Protein AF-A0A928XNL7-F1 (afdb_monomer)

Radius of gyration: 10.17 Å; Cα contacts (8 Å, |Δi|>4): 144; chains: 1; bounding box: 24×19×24 Å

Mean predicted aligned error: 4.56 Å

Foldseek 3Di:
DDQFQWDQVPHGPGAFWKAFPPPRQIGGEDQDPPRTPRHQHHNQAGPPPRDHVRIDGPD

pLDDT: mean 85.47, std 6.19, range [61.16, 92.94]

Secondary structure (DSSP, 8-state):
-PBP--EETTEE--SBEEEETTT--EEEEESSTTSSTTEEEETTEETTT--BS-EEE--

Nearest PDB structures (foldseek):
  9caq-assembly1_4  TM=6.850E-01  e=5.847E-01  Homo sapiens
  8b9d-assembly1_4  TM=6.493E-01  e=1.198E+00  Homo sapiens
  7pfo-assembly1_4  TM=6.882E-01  e=1.771E+00  Homo sapiens
  3ihp-assembly1_A  TM=3.580E-01  e=6.111E+00  Homo sapiens
  2g43-assembly1_A  TM=3.881E-01  e=7.931E+00  Homo sapiens

Solvent-accessible surface area (backbone atoms only — not comparable to full-atom values): 3280 Å² total; per-residue (Å²): 110,37,68,25,89,20,38,34,85,97,40,67,51,80,46,58,19,28,28,25,78,83,78,64,52,64,22,21,64,38,77,57,85,81,60,28,78,38,52,31,20,44,71,50,25,30,70,89,79,64,46,66,71,44,62,42,77,34,104

Structure (mmCIF, N/CA/C/O backbone):
data_AF-A0A928XNL7-F1
#
_entry.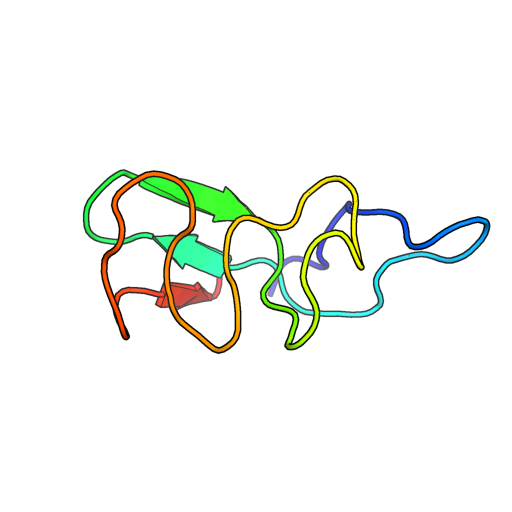id   AF-A0A928XNL7-F1
#
loop_
_atom_site.group_PDB
_atom_site.id
_atom_site.type_symbol
_atom_site.label_atom_id
_atom_site.label_alt_id
_atom_site.label_comp_id
_atom_site.label_asym_id
_atom_site.label_entity_id
_atom_site.label_seq_id
_atom_site.pdbx_PDB_ins_code
_atom_site.Cartn_x
_atom_site.Cartn_y
_atom_site.Cartn_z
_atom_site.occupancy
_atom_site.B_iso_or_equiv
_atom_site.auth_seq_id
_atom_site.auth_comp_id
_atom_site.auth_asym_id
_atom_site.auth_atom_id
_atom_site.pdbx_PDB_model_num
ATOM 1 N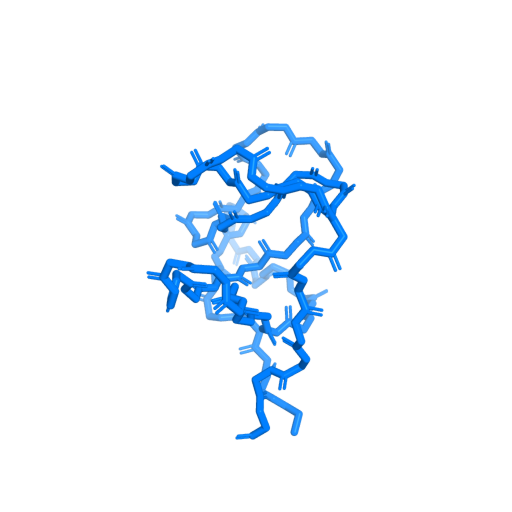 N . MET A 1 1 ? 6.332 -4.278 11.836 1.00 61.16 1 MET A N 1
ATOM 2 C CA . MET A 1 1 ? 6.477 -3.316 10.717 1.00 61.16 1 MET A CA 1
ATOM 3 C C . MET A 1 1 ? 6.504 -4.145 9.457 1.00 61.16 1 MET A C 1
ATOM 5 O O . MET A 1 1 ? 7.545 -4.705 9.132 1.00 61.16 1 MET A O 1
ATOM 9 N N . ALA A 1 2 ? 5.357 -4.300 8.804 1.00 80.12 2 ALA A N 1
ATOM 10 C CA . ALA A 1 2 ? 5.278 -5.104 7.597 1.00 80.12 2 ALA A CA 1
ATOM 11 C C . ALA A 1 2 ? 5.955 -4.382 6.423 1.00 80.12 2 ALA A C 1
ATOM 13 O O . ALA A 1 2 ? 5.746 -3.185 6.195 1.00 80.12 2 ALA A O 1
ATOM 14 N N . ALA A 1 3 ? 6.775 -5.116 5.674 1.00 82.81 3 ALA A N 1
ATOM 15 C CA . ALA A 1 3 ? 7.315 -4.639 4.412 1.00 82.81 3 ALA A CA 1
ATOM 16 C C . ALA A 1 3 ? 6.195 -4.588 3.371 1.00 82.81 3 ALA A C 1
ATOM 18 O O . ALA A 1 3 ? 5.318 -5.454 3.337 1.00 82.81 3 ALA A O 1
ATOM 19 N N . CYS A 1 4 ? 6.211 -3.576 2.508 1.00 84.81 4 CYS A N 1
ATOM 20 C CA . CYS A 1 4 ? 5.200 -3.487 1.478 1.00 84.81 4 CYS A CA 1
ATOM 21 C C . CYS A 1 4 ? 5.413 -4.574 0.410 1.00 84.81 4 CYS A C 1
ATOM 23 O O . CYS A 1 4 ? 6.462 -4.563 -0.240 1.00 84.81 4 CYS A O 1
ATOM 25 N N . PRO A 1 5 ? 4.423 -5.452 0.148 1.00 82.19 5 PRO A N 1
ATOM 26 C CA . PRO A 1 5 ? 4.558 -6.551 -0.806 1.00 82.19 5 PRO A CA 1
ATOM 27 C C . PRO A 1 5 ? 4.453 -6.089 -2.270 1.00 82.19 5 PRO A C 1
ATOM 29 O O . PRO A 1 5 ? 4.420 -6.910 -3.182 1.00 82.19 5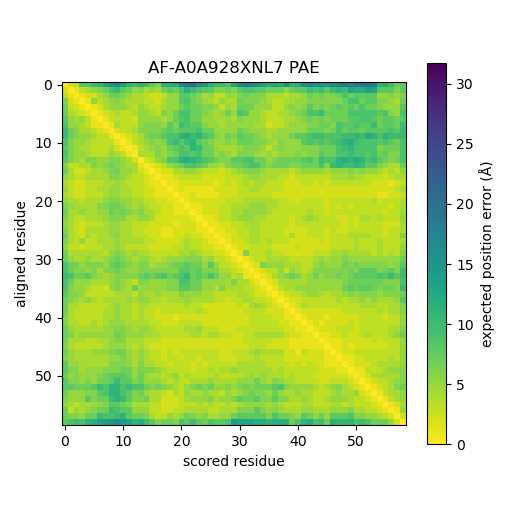 PRO A O 1
ATOM 32 N N . GLY A 1 6 ? 4.351 -4.780 -2.522 1.00 82.00 6 GLY A N 1
ATOM 33 C CA . GLY A 1 6 ? 4.314 -4.233 -3.874 1.00 82.00 6 GLY A CA 1
ATOM 34 C C . GLY A 1 6 ? 5.642 -4.403 -4.613 1.00 82.00 6 GLY A C 1
ATOM 35 O O . GLY A 1 6 ? 6.716 -4.421 -4.009 1.00 82.00 6 GLY A O 1
ATOM 36 N N . LYS A 1 7 ? 5.563 -4.480 -5.941 1.00 83.31 7 LYS A N 1
ATOM 37 C CA . LYS A 1 7 ? 6.723 -4.502 -6.839 1.00 83.31 7 LYS A CA 1
ATOM 38 C C . LYS A 1 7 ? 6.800 -3.202 -7.636 1.00 83.31 7 LYS A C 1
ATOM 40 O O . LYS A 1 7 ? 5.767 -2.694 -8.080 1.00 83.31 7 LYS A O 1
ATOM 45 N N . ARG A 1 8 ? 8.023 -2.708 -7.833 1.00 84.06 8 ARG A N 1
ATOM 46 C CA . ARG A 1 8 ? 8.395 -1.618 -8.743 1.00 84.06 8 ARG A CA 1
ATOM 47 C C . ARG A 1 8 ? 9.275 -2.217 -9.839 1.00 84.06 8 ARG A C 1
ATOM 49 O O . ARG A 1 8 ? 10.481 -2.390 -9.662 1.00 84.06 8 ARG A O 1
ATOM 56 N N . GLY A 1 9 ? 8.654 -2.612 -10.948 1.00 81.06 9 GLY A N 1
ATOM 57 C CA . GLY A 1 9 ? 9.329 -3.377 -12.000 1.00 81.06 9 GLY A CA 1
ATOM 58 C C . GLY A 1 9 ? 9.838 -4.728 -11.482 1.00 81.06 9 GLY A C 1
ATOM 59 O O . GLY A 1 9 ? 9.053 -5.531 -10.977 1.00 81.06 9 GLY A O 1
ATOM 60 N N . LYS A 1 10 ? 11.152 -4.971 -11.592 1.00 80.25 10 LYS A N 1
ATOM 61 C CA . LYS A 1 10 ? 11.812 -6.192 -11.086 1.00 80.25 10 LYS A CA 1
ATOM 62 C C . LYS A 1 10 ? 12.180 -6.133 -9.597 1.00 80.25 10 LYS A C 1
ATOM 64 O O . LYS A 1 10 ? 12.518 -7.166 -9.029 1.00 80.25 10 LYS A O 1
ATOM 69 N N . SER A 1 11 ? 12.090 -4.964 -8.963 1.00 79.94 11 SER A N 1
ATOM 70 C CA . SER A 1 11 ? 12.467 -4.771 -7.559 1.00 79.94 11 SER A 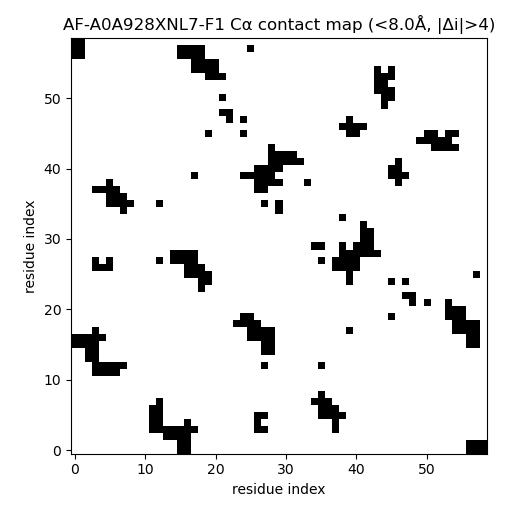CA 1
ATOM 71 C C . SER A 1 11 ? 11.242 -4.759 -6.650 1.00 79.94 11 SER A C 1
ATOM 73 O O . SER A 1 11 ? 10.139 -4.376 -7.053 1.00 79.94 11 SER A O 1
ATOM 75 N N . THR A 1 12 ? 11.421 -5.145 -5.391 1.00 80.50 12 THR A N 1
ATOM 76 C CA . THR A 1 12 ? 10.438 -4.850 -4.347 1.00 80.50 12 THR A CA 1
ATOM 77 C C . THR A 1 12 ? 10.291 -3.341 -4.194 1.00 80.50 12 THR A C 1
ATOM 79 O O . THR A 1 12 ? 11.214 -2.573 -4.458 1.00 80.50 12 THR A O 1
ATOM 82 N N . CYS A 1 13 ? 9.108 -2.899 -3.766 1.00 77.88 13 CYS A N 1
ATOM 83 C CA . CYS A 1 13 ? 8.859 -1.487 -3.511 1.00 77.88 13 CYS A CA 1
ATOM 84 C C . CYS A 1 13 ? 9.904 -0.897 -2.556 1.00 77.88 13 CYS A C 1
ATOM 86 O O . CYS A 1 13 ? 10.259 0.264 -2.704 1.00 77.88 13 CYS A O 1
ATOM 88 N N . SER A 1 14 ? 10.382 -1.693 -1.588 1.00 71.00 14 SER A N 1
ATOM 89 C CA . SER A 1 14 ? 11.316 -1.290 -0.527 1.00 71.00 14 SER A CA 1
ATOM 90 C C . SER A 1 14 ? 10.744 -0.157 0.322 1.00 71.00 14 SER A C 1
ATOM 92 O O . SER A 1 14 ? 11.222 0.975 0.309 1.00 71.00 14 SER A O 1
ATOM 94 N N . GLY A 1 15 ? 9.618 -0.419 0.985 1.00 77.25 15 GLY A N 1
ATOM 95 C CA . GLY A 1 15 ? 8.960 0.543 1.870 1.00 77.25 15 GLY A CA 1
ATOM 96 C C . GLY A 1 15 ? 8.068 -0.150 2.887 1.00 77.25 15 GLY A C 1
ATOM 97 O O . GLY A 1 15 ? 7.900 -1.367 2.838 1.00 77.25 15 GLY A O 1
ATOM 98 N N . LEU A 1 16 ? 7.492 0.632 3.793 1.00 84.88 16 LEU A N 1
ATOM 99 C CA . LEU A 1 16 ? 6.575 0.127 4.807 1.00 84.88 16 LEU A CA 1
ATOM 100 C C . LEU A 1 16 ? 5.165 -0.036 4.244 1.00 84.88 16 LEU A C 1
ATOM 102 O O . LEU A 1 16 ? 4.714 0.734 3.389 1.00 84.88 16 LEU A O 1
ATOM 106 N N . LEU A 1 17 ? 4.485 -1.066 4.730 1.00 89.00 17 LEU A N 1
ATOM 107 C CA . LEU A 1 17 ? 3.072 -1.275 4.495 1.00 89.00 17 LEU A CA 1
ATOM 108 C C . LEU A 1 17 ? 2.273 -0.386 5.449 1.00 89.00 17 LEU A C 1
ATOM 110 O O . LEU A 1 17 ? 2.499 -0.394 6.661 1.00 89.00 17 LEU A O 1
ATOM 114 N N . TYR A 1 18 ? 1.326 0.364 4.900 1.00 90.94 18 TYR A N 1
ATOM 115 C CA . TYR A 1 18 ? 0.439 1.222 5.669 1.00 90.94 18 TYR A CA 1
ATOM 116 C C . TYR A 1 18 ? -1.006 0.758 5.538 1.00 90.94 18 TYR A C 1
ATOM 118 O O . TYR A 1 18 ? -1.403 0.214 4.508 1.00 90.94 18 TYR A O 1
ATOM 126 N N . ARG A 1 19 ? -1.812 1.025 6.563 1.00 91.75 19 ARG A N 1
ATOM 127 C CA . ARG A 1 19 ? -3.263 0.832 6.549 1.00 91.75 19 ARG A CA 1
ATOM 128 C C . ARG A 1 19 ? -3.988 2.150 6.718 1.00 91.75 19 ARG A C 1
ATOM 130 O O . ARG A 1 19 ? -3.574 3.015 7.485 1.00 91.75 19 ARG A O 1
ATOM 137 N N . CYS A 1 20 ? -5.081 2.306 5.980 1.00 92.94 20 CYS A N 1
ATOM 138 C CA . CYS A 1 20 ? -5.903 3.495 6.044 1.00 92.94 20 CYS A CA 1
ATOM 139 C C . CYS A 1 20 ? -6.896 3.351 7.184 1.00 92.94 20 CYS A C 1
ATOM 141 O O . CYS A 1 20 ? -7.752 2.469 7.135 1.00 92.94 20 CYS A O 1
ATOM 143 N N . LYS A 1 21 ? -6.840 4.251 8.166 1.00 91.69 21 LYS A N 1
ATOM 144 C CA . LYS A 1 21 ? -7.762 4.218 9.311 1.00 91.69 21 LYS A CA 1
ATOM 145 C C . LYS A 1 21 ? -9.218 4.476 8.911 1.00 91.69 21 LYS A C 1
ATOM 147 O O . LYS A 1 21 ? -10.127 3.994 9.568 1.00 91.69 21 LYS A O 1
ATOM 152 N N . LYS A 1 22 ? -9.445 5.205 7.809 1.00 92.12 22 LYS A N 1
ATOM 153 C CA . LYS A 1 22 ? -10.791 5.597 7.358 1.00 92.12 22 LYS A CA 1
ATOM 154 C C . LYS A 1 22 ? -11.535 4.487 6.612 1.00 92.12 22 LYS A C 1
ATOM 156 O O . LYS A 1 22 ? -12.726 4.314 6.816 1.00 92.12 22 LYS A O 1
ATOM 161 N N . CYS A 1 23 ? -10.862 3.785 5.700 1.00 91.00 23 CYS A N 1
ATOM 162 C CA . CYS A 1 23 ? -11.503 2.798 4.816 1.00 91.00 23 CYS A CA 1
ATOM 163 C C . CYS A 1 23 ? -10.900 1.393 4.916 1.00 91.00 23 CYS A C 1
ATOM 165 O O . CYS A 1 23 ? -11.276 0.508 4.154 1.00 91.00 23 CYS A O 1
ATOM 167 N N . GLY A 1 24 ? -9.912 1.195 5.790 1.00 89.88 24 GLY A N 1
ATOM 168 C CA . GLY A 1 24 ? -9.225 -0.081 5.965 1.00 89.88 24 GLY A CA 1
ATOM 169 C C . GLY A 1 24 ? -8.275 -0.466 4.831 1.00 89.88 24 GLY A C 1
ATOM 170 O O . GLY A 1 24 ? -7.674 -1.529 4.913 1.00 89.88 24 GLY A O 1
ATOM 171 N N . ASN A 1 25 ? -8.108 0.363 3.794 1.00 91.56 25 ASN A N 1
ATOM 172 C CA . ASN A 1 25 ? -7.260 0.029 2.649 1.00 91.56 25 ASN A CA 1
ATOM 173 C C . ASN A 1 25 ? -5.793 -0.136 3.063 1.00 91.56 25 ASN A C 1
ATOM 175 O O . ASN A 1 25 ? -5.246 0.747 3.723 1.00 91.56 25 ASN A O 1
ATOM 179 N N . VAL A 1 26 ? -5.154 -1.226 2.646 1.00 90.31 26 VAL A N 1
ATOM 180 C CA . VAL A 1 26 ? -3.769 -1.552 3.010 1.00 90.31 26 VAL A CA 1
ATOM 181 C C . VAL A 1 26 ? -2.886 -1.503 1.768 1.00 90.31 26 VAL A C 1
ATOM 183 O O . VAL A 1 26 ? -3.270 -2.007 0.717 1.00 90.31 26 VAL A O 1
ATOM 186 N N . GLY A 1 27 ? -1.708 -0.891 1.870 1.00 90.19 27 GLY A N 1
ATOM 187 C CA . GLY A 1 27 ? -0.729 -0.855 0.784 1.00 90.19 27 GLY A CA 1
ATOM 188 C C . GLY A 1 27 ? 0.413 0.128 1.028 1.00 90.19 27 GLY A C 1
ATOM 189 O O . GLY A 1 27 ? 0.534 0.724 2.098 1.00 90.19 27 GLY A O 1
ATOM 190 N N . CYS A 1 28 ? 1.281 0.276 0.032 1.00 90.38 28 CYS A N 1
ATOM 191 C CA . CYS A 1 28 ? 2.466 1.121 0.118 1.00 90.38 28 CYS A CA 1
ATOM 192 C C . CYS A 1 28 ? 2.095 2.597 0.022 1.00 90.38 28 CYS A C 1
ATOM 194 O O . CYS A 1 28 ? 1.147 2.962 -0.681 1.00 90.38 28 CYS A O 1
ATOM 196 N N . ASP A 1 29 ? 2.930 3.432 0.631 1.00 88.62 29 ASP A N 1
ATOM 197 C CA . ASP A 1 29 ? 2.969 4.863 0.366 1.00 88.62 29 ASP A CA 1
ATOM 198 C C . ASP A 1 29 ? 4.159 5.199 -0.535 1.00 88.62 29 ASP A C 1
ATOM 200 O O . ASP A 1 29 ? 5.303 4.866 -0.219 1.00 88.62 29 ASP A O 1
ATOM 204 N N . ARG A 1 30 ? 3.876 5.814 -1.685 1.00 88.00 30 ARG A N 1
ATOM 205 C CA . ARG A 1 30 ? 4.876 6.290 -2.657 1.00 88.00 30 ARG A CA 1
ATOM 206 C C . ARG A 1 30 ? 4.525 7.698 -3.111 1.00 88.00 30 ARG A C 1
ATOM 208 O O . ARG A 1 30 ? 3.361 8.077 -3.062 1.00 88.00 30 ARG A O 1
ATOM 215 N N . GLY A 1 31 ? 5.516 8.474 -3.539 1.00 83.88 31 GLY A N 1
ATOM 216 C CA . GLY A 1 31 ? 5.288 9.843 -4.007 1.00 83.88 31 GLY A CA 1
ATOM 217 C C . GLY A 1 31 ? 4.701 9.903 -5.420 1.00 83.88 31 GLY A C 1
ATOM 218 O O . GLY A 1 31 ? 3.752 10.652 -5.677 1.00 83.88 31 GLY A O 1
ATOM 219 N N . GLY A 1 32 ? 5.232 9.088 -6.336 1.00 80.75 32 GLY A N 1
ATOM 220 C CA . GLY A 1 32 ? 4.744 9.012 -7.711 1.00 80.75 32 GLY A CA 1
ATOM 221 C C . GLY A 1 32 ? 3.469 8.177 -7.837 1.00 80.75 32 GLY A C 1
ATOM 222 O O . GLY A 1 32 ? 3.188 7.326 -6.994 1.00 80.75 32 GLY A O 1
ATOM 223 N N . ASP A 1 33 ? 2.677 8.422 -8.882 1.00 78.44 33 ASP A N 1
ATOM 224 C CA . ASP A 1 33 ? 1.531 7.565 -9.205 1.00 78.44 33 ASP A CA 1
ATOM 225 C C . ASP A 1 33 ? 2.009 6.299 -9.923 1.00 78.44 33 ASP A C 1
ATOM 227 O O . ASP A 1 33 ? 2.818 6.377 -10.844 1.00 78.44 33 ASP A O 1
ATOM 231 N N . GLY A 1 34 ? 1.540 5.132 -9.484 1.00 76.75 34 GLY A N 1
ATOM 232 C CA . GLY A 1 34 ? 1.824 3.868 -10.160 1.00 76.75 34 GLY A CA 1
ATOM 233 C C . GLY A 1 34 ? 3.253 3.361 -9.965 1.00 76.75 34 GLY A C 1
ATOM 234 O O . GLY A 1 34 ? 3.652 2.398 -10.612 1.00 76.75 34 GLY A O 1
ATOM 235 N N . GLU A 1 35 ? 4.024 3.939 -9.039 1.00 84.06 35 GLU A N 1
ATOM 236 C CA . GLU A 1 35 ? 5.385 3.464 -8.749 1.00 84.06 35 GLU A CA 1
ATOM 237 C C . GLU A 1 35 ? 5.414 2.046 -8.178 1.00 84.06 35 GLU A C 1
ATOM 239 O O . GLU A 1 35 ? 6.470 1.419 -8.121 1.00 84.06 35 GLU A O 1
ATOM 244 N N . CYS A 1 36 ? 4.272 1.548 -7.702 1.00 85.56 36 CYS A N 1
ATOM 245 C CA . CYS A 1 36 ? 4.185 0.244 -7.083 1.00 85.56 36 CYS A CA 1
ATOM 246 C C . CYS A 1 36 ? 2.816 -0.397 -7.278 1.00 85.56 36 CYS A C 1
ATOM 248 O O . CYS A 1 36 ? 1.787 0.250 -7.101 1.00 85.56 36 CYS A O 1
ATOM 250 N N . THR A 1 37 ? 2.804 -1.698 -7.556 1.00 83.31 37 THR A N 1
ATOM 251 C CA . THR A 1 37 ? 1.573 -2.473 -7.810 1.00 83.31 37 THR A CA 1
ATOM 252 C C . THR A 1 37 ? 0.594 -2.489 -6.631 1.00 83.31 37 THR A C 1
ATOM 254 O O . THR A 1 37 ? -0.609 -2.455 -6.848 1.00 83.31 37 THR A O 1
ATOM 257 N N . ASN A 1 38 ? 1.086 -2.462 -5.386 1.00 8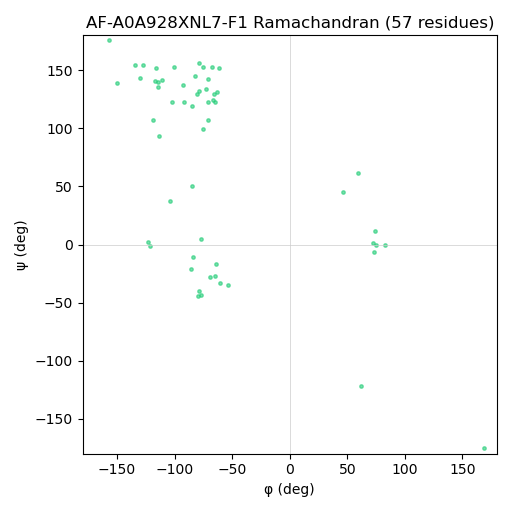6.00 38 ASN A N 1
ATOM 258 C CA . ASN A 1 38 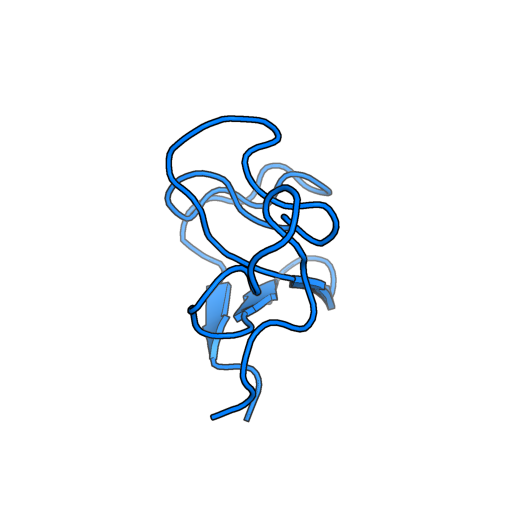? 0.260 -2.369 -4.170 1.00 86.00 38 ASN A CA 1
ATOM 259 C C . ASN A 1 38 ? 0.286 -0.963 -3.548 1.00 86.00 38 ASN A C 1
ATOM 261 O O . ASN A 1 38 ? 0.333 -0.813 -2.328 1.00 86.00 38 ASN A O 1
ATOM 265 N N . GLN A 1 39 ? 0.305 0.090 -4.366 1.00 89.12 39 GLN A N 1
ATOM 266 C CA . GLN A 1 39 ? 0.272 1.465 -3.872 1.00 89.12 39 GLN A CA 1
ATOM 267 C C . GLN A 1 39 ? -1.139 1.858 -3.401 1.00 89.12 39 GLN A C 1
ATOM 269 O O . GLN A 1 39 ? -1.992 2.259 -4.191 1.00 89.12 39 GLN A O 1
ATOM 274 N N . ALA A 1 40 ? -1.372 1.808 -2.089 1.00 90.38 40 ALA A N 1
ATOM 275 C CA . ALA A 1 40 ? -2.612 2.297 -1.484 1.00 90.38 40 ALA A CA 1
ATOM 276 C C . ALA A 1 40 ? -2.574 3.797 -1.181 1.00 90.38 40 ALA A C 1
ATOM 278 O O . ALA A 1 40 ? -3.637 4.410 -1.036 1.00 90.38 40 ALA A O 1
ATOM 279 N N . PHE A 1 41 ? -1.379 4.382 -1.075 1.00 90.88 41 PHE A N 1
ATOM 280 C CA . PHE A 1 41 ? -1.190 5.777 -0.714 1.00 90.88 41 PHE A CA 1
ATOM 281 C C . PHE A 1 41 ? -0.251 6.501 -1.676 1.00 90.88 41 PHE A C 1
ATOM 283 O O . PHE A 1 41 ? 0.736 5.946 -2.168 1.00 90.88 41 PHE A O 1
ATOM 290 N N . ARG A 1 42 ? -0.585 7.765 -1.935 1.00 90.69 42 ARG A N 1
ATOM 291 C CA . ARG A 1 42 ? 0.231 8.703 -2.693 1.00 90.69 42 ARG A CA 1
ATOM 292 C C . ARG A 1 42 ? 0.600 9.882 -1.800 1.00 90.69 42 ARG A C 1
ATOM 294 O O . ARG A 1 42 ? -0.279 10.681 -1.479 1.00 90.69 42 ARG A O 1
ATOM 301 N N . SER A 1 43 ? 1.857 9.970 -1.372 1.00 87.44 43 SER A N 1
ATOM 302 C CA . SER A 1 43 ? 2.343 10.987 -0.421 1.00 87.44 43 SER A CA 1
ATOM 303 C C . SER A 1 43 ? 1.428 11.167 0.803 1.00 87.44 43 SER A C 1
ATOM 305 O O . SER A 1 43 ? 1.062 12.279 1.174 1.00 87.44 43 SER A O 1
ATOM 307 N N . GLY A 1 44 ? 0.982 10.066 1.410 1.00 86.62 44 GLY A N 1
ATOM 308 C CA . GLY A 1 44 ? 0.093 10.079 2.574 1.00 86.62 44 GLY A CA 1
ATOM 309 C C . GLY A 1 44 ? -1.400 10.244 2.267 1.00 86.62 44 GLY A C 1
ATOM 310 O O . GLY A 1 44 ? -2.210 10.205 3.197 1.00 86.62 44 GLY A O 1
ATOM 311 N N . LYS A 1 45 ? -1.796 10.376 0.994 1.00 90.69 45 LYS A N 1
ATOM 312 C CA . LYS A 1 45 ? -3.199 10.362 0.556 1.00 90.69 45 LYS A CA 1
ATOM 313 C C . LYS A 1 45 ? -3.638 8.954 0.175 1.00 90.69 45 LYS A C 1
ATOM 315 O O . LYS A 1 45 ? -3.065 8.361 -0.732 1.00 90.69 45 LYS A O 1
ATOM 320 N N . CYS A 1 46 ? -4.684 8.425 0.799 1.00 91.94 46 CYS A N 1
ATOM 321 C CA . CYS A 1 46 ? -5.256 7.138 0.417 1.00 91.94 46 CYS A CA 1
ATOM 322 C C . CYS A 1 46 ? -5.893 7.224 -0.976 1.00 91.94 46 CYS A C 1
ATOM 324 O O . CYS A 1 46 ? -6.797 8.029 -1.197 1.00 91.94 46 CYS A O 1
ATOM 326 N N . ARG A 1 47 ? -5.479 6.358 -1.905 1.00 89.81 47 ARG A N 1
ATOM 327 C CA . ARG A 1 47 ? -6.036 6.300 -3.266 1.00 89.81 47 ARG A CA 1
ATOM 328 C C . ARG A 1 47 ? -7.470 5.774 -3.309 1.00 89.81 47 ARG A C 1
ATOM 330 O O . ARG A 1 47 ? -8.214 6.148 -4.203 1.00 89.81 47 ARG A O 1
ATOM 337 N N . LYS A 1 48 ? -7.866 4.934 -2.346 1.00 89.31 48 LYS A N 1
ATOM 338 C CA . LYS A 1 48 ? -9.193 4.297 -2.334 1.00 89.31 48 LYS A CA 1
ATOM 339 C C . LYS A 1 48 ? -10.305 5.224 -1.845 1.00 89.31 48 LYS A C 1
ATOM 341 O O . LYS A 1 48 ? -11.395 5.196 -2.391 1.00 89.31 48 LYS A O 1
ATOM 346 N N . CYS A 1 49 ? -10.043 6.028 -0.812 1.00 90.75 49 CYS A N 1
ATOM 347 C CA . CYS A 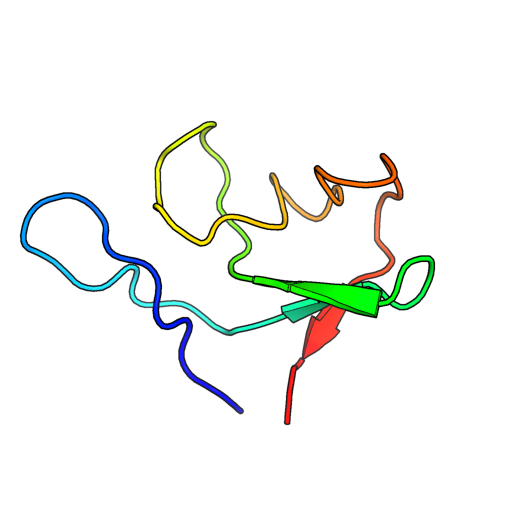1 49 ? -11.057 6.900 -0.197 1.00 90.75 49 CYS A CA 1
ATOM 348 C C . CYS A 1 49 ? -10.698 8.393 -0.209 1.00 90.75 49 CYS A C 1
ATOM 350 O O . CYS A 1 49 ? -11.448 9.207 0.324 1.00 90.75 49 CYS A O 1
ATOM 352 N N . GLY A 1 50 ? -9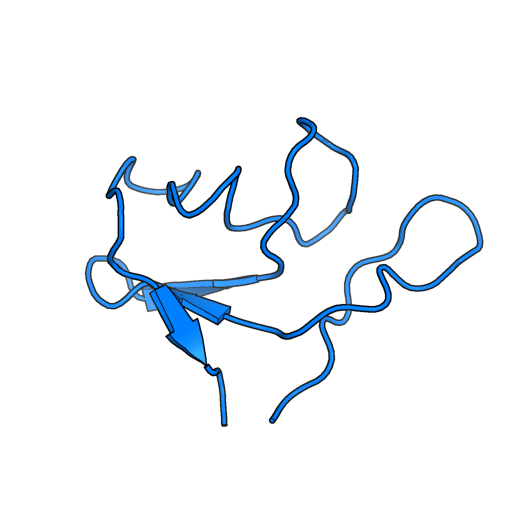.527 8.761 -0.736 1.00 89.25 50 GLY A N 1
ATOM 353 C CA . GLY A 1 50 ? -9.060 10.146 -0.813 1.00 89.25 50 GLY A CA 1
ATOM 354 C C . GLY A 1 50 ? -8.579 10.759 0.506 1.00 89.25 50 GLY A C 1
ATOM 355 O O . GLY A 1 50 ? -8.158 11.913 0.498 1.00 89.25 50 GLY A O 1
ATOM 356 N N . ALA A 1 51 ? -8.617 10.029 1.627 1.00 91.12 51 ALA A N 1
ATOM 357 C CA . ALA A 1 51 ? -8.234 10.561 2.936 1.00 91.12 51 ALA A CA 1
ATOM 358 C C . AL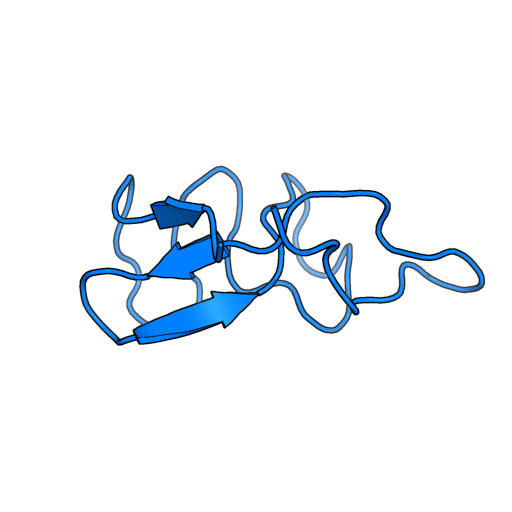A A 1 51 ? -6.741 10.913 3.008 1.00 91.12 51 ALA A C 1
ATOM 360 O O . ALA A 1 51 ? -5.895 10.076 2.696 1.00 91.12 51 ALA A O 1
ATOM 361 N N . LEU A 1 52 ? -6.420 12.125 3.461 1.00 89.75 52 LEU A N 1
ATOM 362 C CA . LEU A 1 52 ? -5.051 12.589 3.694 1.00 89.75 52 LEU A CA 1
ATOM 363 C C . LEU A 1 52 ? -4.648 12.337 5.154 1.00 89.75 52 LEU A C 1
ATOM 365 O O . LEU A 1 52 ? -5.454 12.555 6.055 1.00 89.75 52 LEU A O 1
ATOM 369 N N . GLY A 1 53 ? -3.427 11.857 5.399 1.00 83.19 53 GLY A N 1
ATOM 370 C CA . GLY A 1 53 ? -2.872 11.707 6.755 1.00 83.19 53 GLY A CA 1
ATOM 371 C C . GLY A 1 53 ? -3.461 10.555 7.581 1.00 83.19 53 GLY A C 1
ATOM 372 O O . GLY A 1 53 ? -2.937 10.220 8.636 1.00 83.19 53 GLY A O 1
ATOM 373 N N . GLN A 1 54 ? -4.498 9.880 7.083 1.00 87.12 54 GLN A N 1
ATOM 374 C CA . GLN A 1 54 ? -5.132 8.730 7.733 1.00 87.12 54 GLN A CA 1
ATOM 375 C C . GLN A 1 54 ? -4.407 7.418 7.406 1.00 87.12 54 GLN A C 1
ATOM 377 O O . GLN A 1 54 ? -5.047 6.459 6.966 1.00 87.12 54 GLN A O 1
ATOM 382 N N . LYS A 1 55 ? -3.079 7.379 7.570 1.00 87.88 55 LYS A N 1
ATOM 383 C CA . LYS A 1 55 ? -2.257 6.171 7.399 1.00 87.88 55 LYS A CA 1
ATOM 384 C C . LYS A 1 55 ? -1.637 5.748 8.729 1.00 87.88 55 LYS A C 1
ATOM 386 O O . LYS A 1 55 ? -1.177 6.588 9.493 1.00 87.88 55 LYS A O 1
ATOM 391 N N . GLU A 1 56 ? -1.603 4.452 8.996 1.00 90.06 56 GLU A N 1
ATOM 392 C CA . GLU A 1 56 ? -0.887 3.866 10.132 1.00 90.06 56 GLU A CA 1
ATOM 393 C C . GLU A 1 56 ? 0.039 2.754 9.662 1.00 90.06 56 GLU A C 1
ATOM 395 O O . GLU A 1 56 ? -0.218 2.140 8.625 1.00 90.06 56 GLU A O 1
ATOM 400 N N . ASN A 1 57 ? 1.102 2.480 10.415 1.00 86.19 57 ASN A N 1
ATOM 401 C CA . ASN A 1 57 ? 1.984 1.358 10.114 1.00 86.19 57 ASN A CA 1
ATOM 402 C C . ASN A 1 57 ? 1.201 0.053 10.273 1.00 86.19 57 ASN A C 1
ATOM 404 O O . ASN A 1 57 ? 0.689 -0.233 11.353 1.00 86.19 57 ASN A O 1
ATOM 408 N N . PHE A 1 58 ? 1.147 -0.756 9.218 1.00 81.50 58 PHE A N 1
ATOM 409 C CA . PHE A 1 58 ? 0.610 -2.105 9.325 1.00 81.50 58 PHE A CA 1
ATOM 410 C C . PHE A 1 58 ? 1.626 -2.938 10.117 1.00 81.50 58 PHE A C 1
ATOM 412 O O . PHE A 1 58 ? 2.760 -3.145 9.661 1.00 81.50 58 PHE A O 1
ATOM 419 N N . ARG A 1 59 ? 1.282 -3.265 11.367 1.00 68.94 59 ARG A N 1
ATOM 420 C CA . ARG A 1 59 ? 2.217 -3.895 12.301 1.00 68.94 59 ARG A CA 1
ATOM 421 C C . ARG A 1 59 ? 2.327 -5.383 12.056 1.00 68.94 59 ARG A C 1
ATOM 423 O O . ARG A 1 59 ? 1.269 -6.029 11.935 1.00 68.94 59 ARG A O 1
#

Sequence (59 aa):
MAACPGKRGKSTCSGLLYRCKKCGNVGCDRGGDGECTNQAFRSGKCRKCGALGQKENFR